Protein AF-A0A958J4Q2-F1 (afdb_monomer_lite)

Secondary structure (DSSP, 8-state):
--HHHHHHHHHHSS-----EEEEEEEETTEEEEEEEE-TT----B-TT-SS--BPP-SEEEEEEEE--

Foldseek 3Di:
DPPPVVVVVVCAPDPDFDKDKDWDPPDPFKIKIKIKTRPVQRFDQPPPDPDRPGDDGIDMDIDMGGDD

pLDDT: mean 74.44, std 19.76, range [41.03, 97.12]

Sequence (68 aa):
GVSDAAGLDSELDYPWEMNGNIVYNPIENLDFFITGRNLTNEKNALQGFISPNAQEGARGYGGVRYRF

Radius of gyration: 17.72 Å; chains: 1; bounding box: 42×25×44 Å

Structure (mmCIF, N/CA/C/O backbone):
data_AF-A0A958J4Q2-F1
#
_entry.id   AF-A0A958J4Q2-F1
#
loop_
_atom_site.group_PDB
_atom_site.id
_atom_site.type_symbol
_atom_site.label_atom_id
_atom_site.label_alt_id
_atom_site.label_comp_id
_atom_site.label_asym_id
_atom_site.label_entity_id
_atom_site.label_seq_id
_atom_site.pdbx_PDB_ins_code
_atom_site.Cartn_x
_atom_site.Cartn_y
_atom_site.Cartn_z
_atom_site.occupancy
_atom_site.B_iso_or_equiv
_atom_site.auth_seq_id
_atom_site.auth_comp_id
_atom_site.auth_asym_id
_atom_site.auth_atom_id
_atom_site.pdbx_PDB_model_num
ATOM 1 N N . GLY A 1 1 ? 28.150 -4.661 -28.036 1.00 43.72 1 GLY A N 1
ATOM 2 C CA . GLY A 1 1 ? 27.199 -5.024 -26.975 1.00 43.72 1 GLY A CA 1
ATOM 3 C C . GLY A 1 1 ? 25.817 -4.770 -27.511 1.00 43.72 1 GLY A C 1
ATOM 4 O O . GLY A 1 1 ? 25.446 -3.616 -27.615 1.00 43.72 1 GLY A O 1
ATOM 5 N N . VAL A 1 2 ? 25.142 -5.820 -27.979 1.00 41.03 2 VAL A N 1
ATOM 6 C CA . VAL A 1 2 ? 23.843 -5.751 -28.685 1.00 41.03 2 VAL A CA 1
ATOM 7 C C . VAL A 1 2 ? 22.718 -6.322 -27.796 1.00 41.03 2 VAL A C 1
ATOM 9 O O . VAL A 1 2 ? 21.586 -6.462 -28.227 1.00 41.03 2 VAL A O 1
ATOM 12 N N . SER A 1 3 ? 23.018 -6.649 -26.534 1.00 47.44 3 SER A N 1
ATOM 13 C CA . SER A 1 3 ? 22.075 -7.275 -25.599 1.00 47.44 3 SER A CA 1
ATOM 14 C C . SER A 1 3 ? 21.133 -6.288 -24.912 1.00 47.44 3 SER A C 1
ATOM 16 O O . SER A 1 3 ? 20.002 -6.654 -24.620 1.00 47.44 3 SER A O 1
ATOM 18 N N . ASP A 1 4 ? 21.567 -5.047 -24.678 1.00 49.66 4 ASP A N 1
ATOM 19 C CA . ASP A 1 4 ? 20.824 -4.119 -23.808 1.00 49.66 4 ASP A CA 1
ATOM 20 C C . ASP A 1 4 ? 19.725 -3.348 -24.555 1.00 49.66 4 ASP A C 1
ATOM 22 O O . ASP A 1 4 ? 18.743 -2.929 -23.951 1.00 49.66 4 ASP A O 1
ATOM 26 N N . ALA A 1 5 ? 19.851 -3.192 -25.877 1.00 46.81 5 ALA A N 1
ATOM 27 C CA . ALA A 1 5 ? 18.854 -2.498 -26.697 1.00 46.81 5 ALA A CA 1
ATOM 28 C C . ALA A 1 5 ? 17.599 -3.352 -26.955 1.00 46.81 5 ALA A C 1
ATOM 30 O O . ALA A 1 5 ? 16.499 -2.818 -27.031 1.00 46.81 5 ALA A O 1
ATOM 31 N N . ALA A 1 6 ? 17.750 -4.678 -27.040 1.00 47.91 6 ALA A N 1
ATOM 32 C CA . ALA A 1 6 ? 16.635 -5.586 -27.313 1.00 47.91 6 ALA A CA 1
ATOM 33 C C . ALA A 1 6 ? 15.665 -5.724 -26.126 1.00 47.91 6 ALA A C 1
ATOM 35 O O . ALA A 1 6 ? 14.479 -5.952 -26.337 1.00 47.91 6 ALA A O 1
ATOM 36 N N . GLY A 1 7 ? 16.157 -5.570 -24.889 1.00 46.53 7 GLY A N 1
ATOM 37 C CA . GLY A 1 7 ? 15.300 -5.543 -23.699 1.00 46.53 7 GLY A CA 1
ATOM 38 C C . GLY A 1 7 ? 14.449 -4.273 -23.631 1.00 46.53 7 GLY A C 1
ATOM 39 O O . GLY A 1 7 ? 13.254 -4.351 -23.361 1.00 46.53 7 GLY A O 1
ATOM 40 N N . LEU A 1 8 ? 15.045 -3.126 -23.976 1.00 48.88 8 LE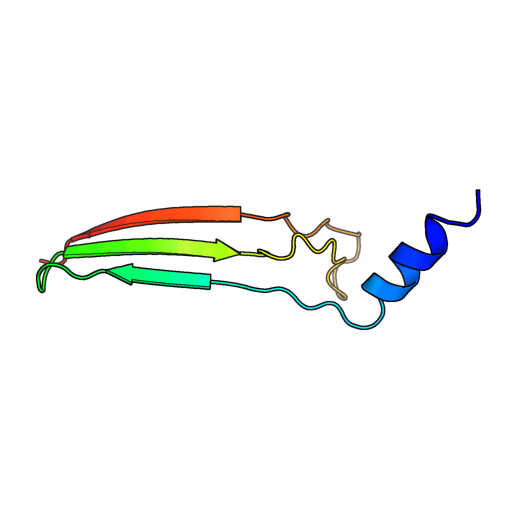U A N 1
ATOM 41 C CA . LEU A 1 8 ? 14.392 -1.817 -23.906 1.00 48.88 8 LEU A CA 1
ATOM 42 C C . LEU A 1 8 ? 13.267 -1.642 -24.944 1.00 48.88 8 LEU A C 1
ATOM 44 O O . LEU A 1 8 ? 12.226 -1.078 -24.620 1.00 48.88 8 LEU A O 1
ATOM 48 N N . ASP A 1 9 ? 13.454 -2.140 -26.173 1.00 49.25 9 ASP A N 1
ATOM 49 C CA . ASP A 1 9 ? 12.424 -2.072 -27.228 1.00 49.25 9 ASP A CA 1
ATOM 50 C C . ASP A 1 9 ? 11.185 -2.913 -26.875 1.00 49.25 9 ASP A C 1
ATOM 52 O O . ASP A 1 9 ? 10.065 -2.536 -27.207 1.00 49.25 9 ASP A O 1
ATOM 56 N N . SER A 1 10 ? 11.362 -4.029 -26.156 1.00 50.28 10 SER A N 1
ATOM 57 C CA . SER A 1 10 ? 10.238 -4.875 -25.730 1.00 50.28 10 SER A CA 1
ATOM 58 C C . SER A 1 10 ? 9.431 -4.302 -24.557 1.00 50.28 10 SER A C 1
ATOM 60 O O . SER A 1 10 ? 8.242 -4.594 -24.445 1.00 50.28 10 SER A O 1
ATOM 62 N N . GLU A 1 11 ? 10.050 -3.470 -23.710 1.00 49.25 11 GLU A N 1
ATOM 63 C CA . GLU A 1 11 ? 9.397 -2.801 -22.569 1.00 49.25 11 GLU A CA 1
ATOM 64 C C . GLU A 1 11 ? 8.567 -1.575 -23.002 1.00 49.25 11 GLU A C 1
ATOM 66 O O . GLU A 1 11 ? 7.624 -1.184 -22.315 1.00 49.25 11 GLU A O 1
ATOM 71 N N . LEU A 1 12 ? 8.867 -0.976 -24.161 1.00 54.97 12 LEU A N 1
ATOM 72 C CA . LEU A 1 12 ? 8.205 0.246 -24.639 1.00 54.97 12 LEU A CA 1
ATOM 73 C C . LEU A 1 12 ? 6.898 0.013 -25.414 1.00 54.97 12 LEU A C 1
ATOM 75 O O . LEU A 1 12 ? 6.083 0.933 -25.495 1.00 54.97 12 LEU A O 1
ATOM 79 N N . ASP A 1 13 ? 6.682 -1.180 -25.975 1.00 55.09 13 ASP A N 1
ATOM 80 C CA . ASP A 1 13 ? 5.539 -1.440 -26.869 1.00 55.09 13 ASP A CA 1
ATOM 81 C C . ASP A 1 13 ? 4.212 -1.645 -26.108 1.00 55.09 13 ASP A C 1
ATOM 83 O O . ASP A 1 13 ? 3.138 -1.339 -26.631 1.00 55.09 13 ASP A O 1
ATOM 87 N N . TYR A 1 14 ? 4.268 -2.112 -24.852 1.00 58.91 14 TYR 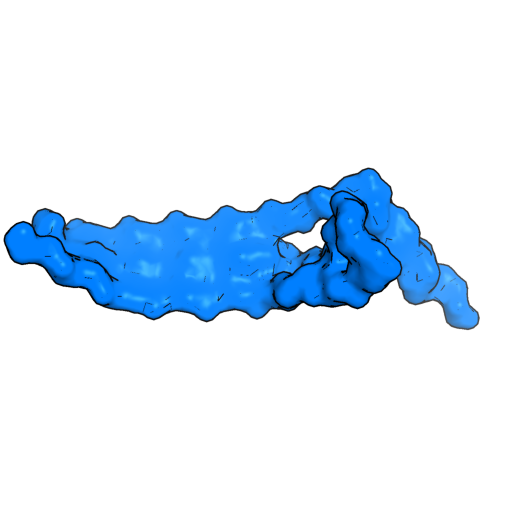A N 1
ATOM 88 C CA . TYR A 1 14 ? 3.090 -2.339 -24.002 1.00 58.91 14 TYR A CA 1
ATOM 89 C C . TYR A 1 14 ? 3.387 -2.043 -22.525 1.00 58.91 14 TYR A C 1
ATOM 91 O O . TYR A 1 14 ? 3.477 -2.976 -21.725 1.00 58.91 14 TYR A O 1
ATOM 99 N N . PRO A 1 15 ? 3.521 -0.766 -22.127 1.00 67.94 15 PRO A N 1
ATOM 100 C CA . PRO A 1 15 ? 3.804 -0.422 -20.740 1.00 67.94 15 PRO A CA 1
ATOM 101 C C . PRO A 1 15 ? 2.639 -0.852 -19.837 1.00 67.94 15 PRO A C 1
ATOM 103 O O . PRO A 1 15 ? 1.511 -0.371 -19.979 1.00 67.94 15 PRO A O 1
ATOM 106 N N . TRP A 1 16 ? 2.902 -1.755 -18.892 1.00 73.31 16 TRP A N 1
ATOM 107 C CA . TRP A 1 16 ? 1.929 -2.205 -17.894 1.00 73.31 16 TRP A CA 1
ATOM 108 C C . TRP A 1 16 ? 2.546 -2.120 -16.500 1.00 73.31 16 TRP A C 1
ATOM 110 O O . TRP A 1 16 ? 3.689 -2.493 -16.292 1.00 73.31 16 TRP A O 1
ATOM 120 N N . GLU A 1 17 ? 1.796 -1.635 -15.514 1.00 78.38 17 GLU A N 1
ATOM 121 C CA . GLU A 1 17 ? 2.254 -1.598 -14.124 1.00 78.38 17 GLU A CA 1
ATOM 122 C C . GLU A 1 17 ? 1.311 -2.386 -13.219 1.00 78.38 17 GLU A C 1
ATOM 124 O O . GLU A 1 17 ? 0.087 -2.356 -13.378 1.00 78.38 17 GLU A O 1
ATOM 129 N N . MET A 1 18 ? 1.878 -3.081 -12.233 1.00 84.31 18 MET A N 1
ATOM 130 C CA . MET A 1 18 ? 1.089 -3.688 -11.162 1.00 84.31 18 MET A CA 1
ATOM 131 C C . MET A 1 18 ? 1.002 -2.752 -9.967 1.00 84.31 18 MET A C 1
ATOM 133 O O . MET A 1 18 ? 2.013 -2.339 -9.401 1.00 84.31 18 MET A O 1
ATOM 137 N N . ASN A 1 19 ? -0.224 -2.495 -9.531 1.00 90.62 19 ASN A N 1
ATOM 138 C CA . ASN A 1 19 ? -0.518 -1.742 -8.322 1.00 90.62 19 ASN A CA 1
ATOM 139 C C . ASN A 1 19 ? -1.274 -2.649 -7.346 1.00 90.62 19 ASN A C 1
ATOM 141 O O . ASN A 1 19 ? -2.142 -3.422 -7.751 1.00 90.62 19 ASN A O 1
ATOM 145 N N . GLY A 1 20 ? -0.942 -2.560 -6.060 1.00 93.19 20 GLY A N 1
ATOM 146 C CA . GLY A 1 20 ? -1.532 -3.387 -5.010 1.00 93.19 20 GLY A CA 1
ATOM 147 C C . GLY A 1 20 ? -2.018 -2.541 -3.842 1.00 93.19 20 GLY A C 1
ATOM 148 O O . GLY A 1 20 ? -1.368 -1.571 -3.459 1.00 93.19 20 GLY A O 1
ATOM 149 N N . ASN A 1 21 ? -3.153 -2.914 -3.257 1.00 95.69 21 ASN A N 1
ATOM 150 C CA . ASN A 1 21 ? -3.667 -2.302 -2.037 1.00 95.69 21 ASN A CA 1
ATOM 151 C C . ASN A 1 21 ? -4.209 -3.388 -1.109 1.00 95.69 21 ASN A C 1
ATOM 153 O O . ASN A 1 21 ? -5.037 -4.200 -1.522 1.00 95.69 21 ASN A O 1
ATOM 157 N N . ILE A 1 22 ? -3.746 -3.385 0.136 1.00 96.12 22 ILE A N 1
ATOM 158 C CA . ILE A 1 22 ? -4.193 -4.286 1.195 1.00 96.12 22 ILE A CA 1
ATOM 159 C C . ILE A 1 22 ? -4.746 -3.429 2.322 1.00 96.12 22 ILE A C 1
ATOM 161 O O . ILE A 1 22 ? -4.093 -2.489 2.772 1.00 96.12 22 ILE A O 1
ATOM 165 N N . VAL A 1 23 ? -5.939 -3.785 2.790 1.00 96.19 23 VAL A N 1
ATOM 166 C CA . VAL A 1 23 ? -6.618 -3.123 3.901 1.00 96.19 23 VAL A CA 1
ATOM 167 C C . VAL A 1 23 ? -7.063 -4.193 4.895 1.00 96.19 23 VAL A C 1
ATOM 169 O O . VAL A 1 23 ? -7.696 -5.175 4.507 1.00 96.19 23 VAL A O 1
ATOM 172 N N . TYR A 1 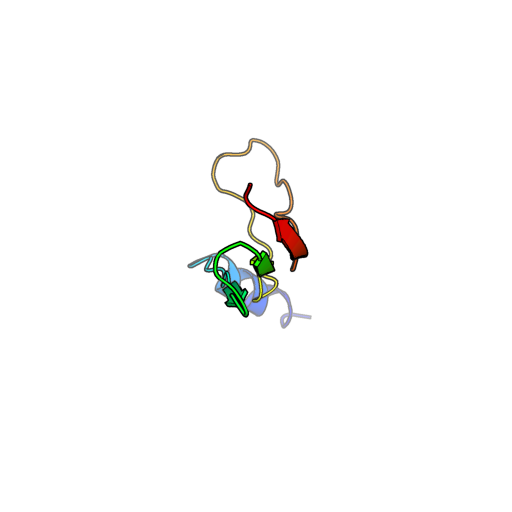24 ? -6.691 -4.024 6.161 1.00 96.38 24 TYR A N 1
ATOM 173 C CA . TYR A 1 24 ? -7.038 -4.919 7.258 1.00 96.38 24 TYR A CA 1
ATOM 174 C C . TYR A 1 24 ? -7.763 -4.155 8.364 1.00 96.38 24 TYR A C 1
ATOM 176 O O . TYR A 1 24 ? -7.234 -3.193 8.924 1.00 96.38 24 TYR A O 1
ATOM 184 N N . ASN A 1 25 ? -8.957 -4.641 8.701 1.00 97.12 25 ASN A N 1
ATOM 185 C CA . ASN A 1 25 ? -9.882 -3.996 9.624 1.00 97.12 25 ASN A CA 1
ATOM 186 C C . ASN A 1 25 ? -10.110 -4.913 10.829 1.00 97.12 25 ASN A C 1
ATOM 188 O O . ASN A 1 25 ? -11.049 -5.709 10.809 1.00 97.12 25 ASN A O 1
ATOM 192 N N . PRO A 1 26 ? -9.262 -4.860 11.871 1.00 93.75 26 PRO A N 1
ATOM 193 C CA . PRO A 1 26 ? -9.454 -5.698 13.054 1.00 93.75 26 PRO A CA 1
ATOM 194 C C . PRO A 1 26 ? -10.706 -5.316 13.849 1.00 93.75 26 PRO A C 1
ATOM 196 O O . PRO A 1 26 ? -11.264 -6.158 14.545 1.00 93.75 26 PRO A O 1
ATOM 199 N N . ILE A 1 27 ? -11.126 -4.051 13.764 1.00 95.38 27 ILE A N 1
ATOM 200 C CA . ILE A 1 27 ? -12.343 -3.505 14.370 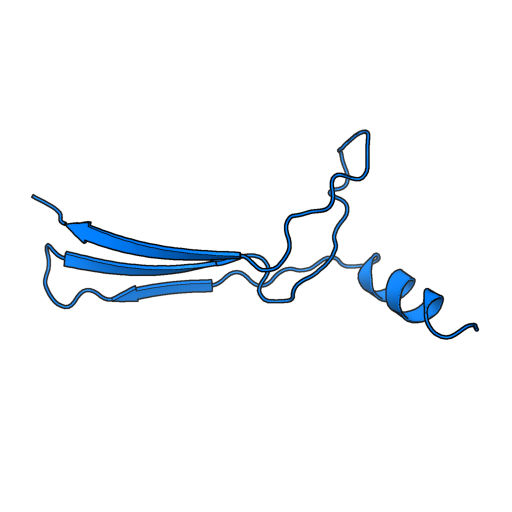1.00 95.38 27 ILE A CA 1
ATOM 201 C C . ILE A 1 27 ? -12.936 -2.442 13.439 1.00 95.38 27 ILE A C 1
ATOM 203 O O . ILE A 1 27 ? -12.243 -1.907 12.575 1.00 95.38 27 ILE A O 1
ATOM 207 N N . GLU A 1 28 ? -14.208 -2.104 13.631 1.00 94.12 28 GLU A N 1
ATOM 208 C CA . GLU A 1 28 ? -14.979 -1.236 12.726 1.00 94.12 28 GLU A CA 1
ATOM 209 C C . GLU A 1 28 ? -14.361 0.166 12.534 1.00 94.12 28 GLU A C 1
ATOM 211 O O . GLU A 1 28 ? -14.407 0.737 11.442 1.00 94.12 28 GLU A O 1
ATOM 216 N N . ASN A 1 29 ? -13.682 0.685 13.559 1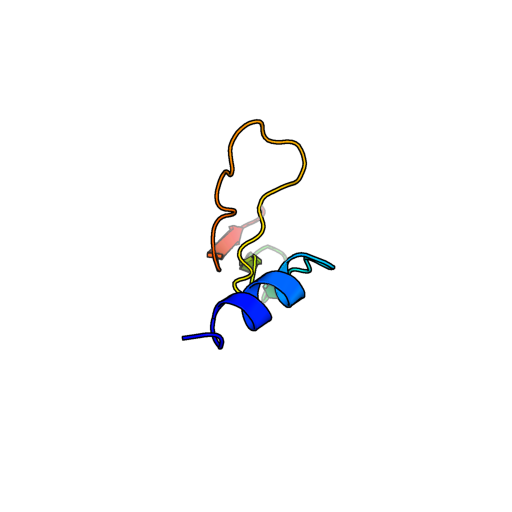.00 96.19 29 ASN A N 1
ATOM 217 C CA . ASN A 1 29 ? -13.131 2.042 13.577 1.00 96.19 29 ASN A CA 1
ATOM 218 C C . ASN A 1 29 ? -11.629 2.115 13.253 1.00 96.19 29 ASN A C 1
ATOM 220 O O . ASN A 1 29 ? -11.076 3.214 13.276 1.00 96.19 29 ASN A O 1
ATOM 224 N N . LEU A 1 30 ? -10.961 0.991 12.968 1.00 96.19 30 LEU A N 1
ATOM 225 C CA . LEU A 1 30 ? -9.511 0.936 12.756 1.00 96.19 30 LEU A CA 1
ATOM 226 C C . LEU A 1 30 ? -9.173 0.232 11.440 1.00 96.19 30 LEU A C 1
ATOM 228 O O . LEU A 1 30 ? -9.452 -0.956 11.296 1.00 96.19 30 LEU A O 1
ATOM 232 N N . ASP A 1 31 ? -8.489 0.941 10.541 1.00 96.69 31 ASP A N 1
ATOM 233 C CA . ASP A 1 31 ? -7.960 0.383 9.294 1.00 96.69 31 ASP A CA 1
ATOM 234 C C . ASP A 1 31 ? -6.422 0.414 9.315 1.00 96.69 31 ASP A C 1
ATOM 236 O O . ASP A 1 31 ? -5.810 1.470 9.517 1.00 96.69 31 ASP A O 1
ATOM 240 N N . PHE A 1 32 ? -5.792 -0.726 9.037 1.00 96.94 32 PHE A N 1
ATOM 241 C CA . PHE A 1 32 ? -4.389 -0.816 8.631 1.00 96.94 32 PHE A CA 1
ATOM 242 C C . PHE A 1 32 ? -4.337 -0.943 7.114 1.00 96.94 32 PHE A C 1
ATOM 244 O O . PHE A 1 32 ? -4.976 -1.835 6.561 1.00 96.94 32 PHE A O 1
ATOM 251 N N . PHE A 1 33 ? -3.579 -0.088 6.431 1.00 96.25 33 PHE A N 1
ATOM 252 C CA . PHE A 1 33 ? -3.476 -0.156 4.974 1.00 96.25 33 PHE A CA 1
ATOM 253 C C . PHE A 1 33 ? -2.030 -0.134 4.492 1.00 96.25 33 PHE A C 1
ATOM 255 O O . PHE A 1 33 ? -1.171 0.533 5.075 1.00 96.25 33 PHE A O 1
ATOM 262 N N . ILE A 1 34 ? -1.784 -0.851 3.400 1.00 96.44 34 ILE A N 1
ATOM 263 C CA . ILE A 1 34 ? -0.524 -0.864 2.660 1.00 96.44 34 ILE A CA 1
ATOM 264 C C . ILE A 1 34 ? -0.864 -0.751 1.176 1.00 96.44 34 ILE A C 1
ATOM 266 O O . ILE A 1 34 ? -1.592 -1.580 0.634 1.00 96.44 34 ILE A O 1
ATOM 270 N N . THR A 1 35 ? -0.285 0.246 0.518 1.00 95.38 35 THR A N 1
ATOM 271 C CA . THR A 1 35 ? -0.407 0.481 -0.918 1.00 95.38 35 THR A CA 1
ATOM 272 C C . THR A 1 35 ? 0.964 0.372 -1.567 1.00 95.38 35 THR A C 1
ATOM 274 O O . THR A 1 35 ? 1.914 1.020 -1.131 1.00 95.38 35 THR A O 1
ATOM 277 N N . GLY A 1 36 ? 1.052 -0.408 -2.638 1.00 92.94 36 GLY A N 1
ATOM 278 C CA . GLY A 1 36 ? 2.196 -0.479 -3.537 1.00 92.94 36 GLY A CA 1
ATOM 279 C C . GLY A 1 36 ? 1.826 0.041 -4.923 1.00 92.94 36 GLY A C 1
ATOM 280 O O . GLY A 1 36 ? 0.772 -0.303 -5.459 1.00 92.94 36 GLY A O 1
ATOM 281 N N . ARG A 1 37 ? 2.694 0.868 -5.502 1.00 89.38 37 ARG A N 1
ATOM 282 C CA . ARG A 1 37 ? 2.608 1.365 -6.876 1.00 89.38 37 ARG A CA 1
ATOM 283 C C . ARG A 1 37 ? 3.826 0.937 -7.676 1.00 89.38 37 ARG A C 1
ATOM 285 O O . ARG A 1 37 ? 4.922 0.890 -7.115 1.00 89.38 37 ARG A O 1
ATOM 292 N N . ASN A 1 38 ? 3.624 0.681 -8.967 1.00 85.69 38 ASN A N 1
ATOM 293 C CA . ASN A 1 38 ? 4.669 0.240 -9.889 1.00 85.69 38 ASN A CA 1
ATOM 294 C C . ASN A 1 38 ? 5.471 -0.951 -9.323 1.00 85.69 38 ASN A C 1
ATOM 296 O O . ASN A 1 38 ? 6.698 -0.927 -9.246 1.00 85.69 38 ASN A O 1
ATOM 300 N N . LEU A 1 39 ? 4.767 -1.989 -8.854 1.00 82.62 39 LEU A N 1
ATOM 301 C CA . LEU A 1 39 ? 5.380 -3.181 -8.250 1.00 82.62 39 LEU A CA 1
ATOM 302 C C . LEU A 1 39 ? 6.260 -3.961 -9.238 1.00 82.62 39 LEU A C 1
ATOM 304 O O . LEU A 1 39 ? 7.136 -4.707 -8.812 1.00 82.62 39 LEU A O 1
ATOM 308 N N . THR A 1 40 ? 6.041 -3.775 -10.539 1.00 80.56 40 THR A N 1
ATOM 309 C CA . THR A 1 40 ? 6.859 -4.321 -11.630 1.00 80.56 40 THR A CA 1
ATOM 310 C C . THR A 1 40 ? 8.123 -3.501 -11.903 1.00 80.56 40 THR A C 1
ATOM 312 O O . THR A 1 40 ? 8.998 -3.972 -12.618 1.00 80.56 40 THR A O 1
ATOM 315 N N . ASN A 1 41 ? 8.271 -2.325 -11.276 1.00 74.38 41 ASN A N 1
ATOM 316 C CA . ASN A 1 41 ? 9.401 -1.405 -11.435 1.00 74.38 41 ASN A CA 1
ATOM 317 C C . ASN A 1 41 ? 9.668 -1.005 -12.897 1.00 74.38 41 ASN A C 1
ATOM 319 O O . ASN A 1 41 ? 10.816 -0.827 -13.311 1.00 74.38 41 ASN A O 1
ATOM 323 N N . GLU A 1 42 ? 8.588 -0.853 -13.654 1.00 69.81 42 GLU A N 1
ATOM 324 C CA . GLU A 1 42 ? 8.615 -0.482 -15.061 1.00 69.81 42 GLU A CA 1
ATOM 325 C C . GLU A 1 42 ? 9.016 0.983 -15.221 1.00 69.81 42 GLU A C 1
ATOM 327 O O . GLU A 1 42 ? 8.585 1.864 -14.462 1.00 69.81 42 GLU A O 1
ATOM 332 N N . LYS A 1 43 ? 9.875 1.246 -16.207 1.00 65.06 43 LYS A N 1
ATOM 333 C CA . LYS A 1 43 ? 10.398 2.584 -16.506 1.00 65.06 43 LYS A CA 1
ATOM 334 C C . LYS A 1 43 ? 9.652 3.170 -17.693 1.00 65.06 43 LYS A C 1
ATOM 336 O O . LYS A 1 43 ? 10.184 3.257 -18.794 1.00 65.06 43 LYS A O 1
ATOM 341 N N . ASN A 1 44 ? 8.430 3.627 -17.458 1.00 61.66 44 ASN A N 1
ATOM 342 C CA . ASN A 1 44 ? 7.639 4.223 -18.528 1.00 61.66 44 ASN A CA 1
ATOM 343 C C . ASN A 1 44 ? 7.955 5.717 -18.677 1.00 61.66 44 ASN A C 1
ATOM 345 O O . ASN A 1 44 ? 8.070 6.460 -17.696 1.00 61.66 44 ASN A O 1
ATOM 349 N N . ALA A 1 45 ? 8.047 6.176 -19.924 1.00 57.66 45 ALA A N 1
ATOM 350 C CA . ALA A 1 45 ? 7.880 7.583 -20.256 1.00 57.66 45 ALA A CA 1
ATOM 351 C C . ALA A 1 45 ? 6.392 7.805 -20.559 1.00 57.66 45 ALA A C 1
ATOM 353 O O . ALA A 1 45 ? 5.869 7.270 -21.534 1.00 57.66 45 ALA A O 1
ATOM 354 N N . LEU A 1 46 ? 5.689 8.562 -19.712 1.00 58.72 46 LEU A N 1
ATOM 355 C CA . LEU A 1 46 ? 4.270 8.855 -19.924 1.00 58.72 46 LEU A CA 1
ATOM 356 C C . LEU A 1 46 ? 4.091 9.616 -21.248 1.00 58.72 46 LEU A C 1
ATOM 358 O O . LEU A 1 46 ? 4.538 10.760 -21.387 1.00 58.72 46 LEU A O 1
ATOM 362 N N . GLN A 1 47 ? 3.432 8.980 -22.218 1.00 48.34 47 GLN A N 1
ATOM 363 C CA . GLN A 1 47 ? 3.131 9.570 -23.520 1.00 48.34 47 GLN A CA 1
ATOM 364 C C . GLN A 1 47 ? 2.226 10.800 -23.305 1.00 48.34 47 GLN A C 1
ATOM 366 O O . GLN A 1 47 ? 1.079 10.670 -22.884 1.00 48.34 47 GLN A O 1
ATOM 371 N N . GLY A 1 48 ? 2.765 12.008 -23.515 1.00 55.25 48 GLY A N 1
ATOM 372 C CA . GLY A 1 48 ? 2.060 13.279 -23.274 1.00 55.25 48 GLY A CA 1
ATOM 373 C C . GLY A 1 48 ? 2.846 14.331 -22.482 1.00 55.25 48 GLY A C 1
ATOM 374 O O . GLY A 1 48 ? 2.436 15.490 -22.448 1.00 55.25 48 GLY A O 1
ATOM 375 N N . PHE A 1 49 ? 3.991 13.977 -21.890 1.00 51.25 49 PHE A N 1
ATOM 376 C CA . PHE A 1 49 ? 4.920 14.957 -21.320 1.00 51.25 49 PHE A CA 1
ATOM 377 C C . PHE A 1 49 ? 5.971 15.395 -22.355 1.00 51.25 49 PHE A C 1
ATOM 379 O O . PHE A 1 49 ? 6.566 14.573 -23.041 1.00 51.25 49 PHE A O 1
ATOM 386 N N . ILE A 1 50 ? 6.214 16.710 -22.448 1.00 52.34 50 ILE A N 1
ATOM 387 C CA . ILE A 1 50 ? 7.149 17.357 -23.402 1.00 52.34 50 ILE A CA 1
ATOM 388 C C . ILE A 1 50 ? 8.624 16.971 -23.123 1.00 52.34 50 ILE A C 1
ATOM 390 O O . ILE A 1 50 ? 9.510 17.206 -23.937 1.00 52.34 50 ILE A O 1
ATOM 394 N N . SER A 1 51 ? 8.888 16.342 -21.979 1.00 49.16 51 SER A N 1
ATOM 395 C CA . SER A 1 51 ? 10.186 15.816 -21.559 1.00 49.16 51 SER A CA 1
ATOM 396 C C . SER A 1 51 ? 9.964 14.429 -20.947 1.00 49.16 51 SER A C 1
ATOM 398 O O . SER A 1 51 ? 8.926 14.251 -20.299 1.00 49.16 51 SER A O 1
ATOM 400 N N . PRO A 1 52 ? 10.883 13.456 -21.112 1.00 49.59 52 PRO A N 1
ATOM 401 C CA . PRO A 1 52 ? 10.791 12.166 -20.439 1.00 49.59 52 PRO A CA 1
ATOM 402 C C . PRO A 1 52 ? 10.912 12.381 -18.927 1.00 49.59 52 PRO A C 1
ATOM 404 O O . PRO A 1 52 ? 11.993 12.345 -18.344 1.00 49.59 52 PRO A O 1
ATOM 407 N N . ASN A 1 53 ? 9.781 12.638 -18.279 1.00 52.06 53 ASN A N 1
ATOM 408 C CA . ASN A 1 53 ? 9.685 12.537 -16.839 1.00 52.06 53 ASN A CA 1
ATOM 409 C C . ASN A 1 53 ? 9.702 11.046 -16.534 1.00 52.06 53 ASN A C 1
ATOM 411 O O . ASN A 1 53 ? 8.743 10.341 -16.847 1.00 52.06 53 ASN A O 1
ATOM 415 N N . ALA A 1 54 ? 10.820 10.575 -15.983 1.00 55.25 54 ALA A N 1
ATOM 416 C CA . ALA A 1 54 ? 10.925 9.216 -15.484 1.00 55.25 54 ALA A CA 1
ATOM 417 C C . ALA A 1 54 ? 9.760 8.981 -14.518 1.00 55.25 54 ALA A C 1
ATOM 419 O O . ALA A 1 54 ? 9.651 9.676 -13.501 1.00 55.25 54 ALA A O 1
ATOM 420 N N . GLN A 1 55 ? 8.867 8.050 -14.859 1.00 62.78 55 GLN A N 1
ATOM 421 C CA . GLN A 1 55 ? 7.845 7.633 -13.917 1.00 62.78 55 GLN A CA 1
ATOM 422 C C . GLN A 1 55 ? 8.552 7.080 -12.677 1.00 62.78 55 GLN A C 1
ATOM 424 O O . GLN A 1 55 ? 9.595 6.426 -12.756 1.00 62.78 55 GLN A O 1
ATOM 429 N N . GLU A 1 56 ? 8.030 7.438 -11.511 1.00 65.06 56 GLU A N 1
ATOM 430 C CA . GLU A 1 56 ? 8.636 7.049 -10.251 1.00 65.06 56 GLU A CA 1
ATOM 431 C C . GLU A 1 56 ? 8.646 5.511 -10.151 1.00 65.06 56 GLU A C 1
ATOM 433 O O . GLU A 1 56 ? 7.639 4.865 -10.447 1.00 65.06 56 GLU A O 1
ATOM 438 N N . GLY A 1 57 ? 9.796 4.928 -9.782 1.00 72.62 57 GLY A N 1
ATOM 439 C CA . 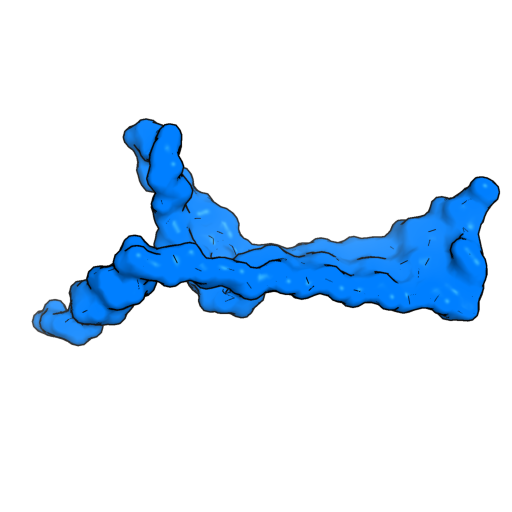GLY A 1 57 ? 9.951 3.472 -9.644 1.00 72.62 57 GLY A CA 1
ATOM 440 C C . GLY A 1 57 ? 9.046 2.878 -8.560 1.00 72.62 57 GLY A C 1
ATOM 441 O O . GLY A 1 57 ? 8.182 3.567 -8.014 1.00 72.62 57 GLY A O 1
ATOM 442 N N . ALA A 1 58 ? 9.256 1.610 -8.204 1.00 83.31 58 ALA A N 1
ATOM 443 C CA . ALA A 1 58 ? 8.438 0.945 -7.187 1.00 83.31 58 ALA A CA 1
ATOM 444 C C . ALA A 1 58 ? 8.330 1.778 -5.892 1.00 83.31 58 ALA A C 1
ATOM 446 O O . ALA A 1 58 ? 9.335 2.118 -5.259 1.00 83.31 58 ALA A O 1
ATOM 447 N N . ARG A 1 59 ? 7.097 2.120 -5.495 1.00 86.81 59 ARG A N 1
ATOM 448 C CA . ARG A 1 59 ? 6.815 2.935 -4.304 1.00 86.81 59 ARG A CA 1
ATOM 449 C C . ARG A 1 59 ? 5.766 2.282 -3.434 1.00 86.81 59 ARG A C 1
ATOM 451 O O . ARG A 1 59 ? 4.725 1.851 -3.914 1.00 86.81 59 ARG A O 1
ATOM 458 N N . GLY A 1 60 ? 6.025 2.272 -2.135 1.00 90.94 60 GLY A N 1
ATOM 459 C CA . GLY A 1 60 ? 5.093 1.785 -1.131 1.00 90.94 60 GLY A CA 1
ATOM 460 C C . GLY A 1 60 ? 4.792 2.860 -0.101 1.00 90.94 60 GLY A C 1
ATOM 461 O O . GLY A 1 60 ? 5.685 3.603 0.303 1.00 90.94 60 GLY A O 1
ATOM 462 N N . TYR A 1 61 ? 3.545 2.929 0.343 1.00 94.25 61 TYR A N 1
ATOM 463 C CA . TYR A 1 61 ? 3.172 3.678 1.535 1.00 94.25 61 TYR A CA 1
ATOM 464 C C . TYR A 1 61 ? 2.112 2.906 2.305 1.00 94.25 61 TYR A C 1
ATOM 466 O O . TYR A 1 61 ? 1.291 2.194 1.734 1.00 94.25 61 TYR A O 1
ATOM 474 N N . GLY A 1 62 ? 2.128 3.048 3.619 1.00 96.06 62 GLY A N 1
ATOM 475 C CA . GLY A 1 62 ? 1.153 2.420 4.491 1.00 96.06 62 GLY A CA 1
ATOM 476 C C . GLY A 1 62 ? 0.855 3.312 5.674 1.00 96.06 62 GLY A C 1
ATOM 477 O O . GLY A 1 62 ? 1.543 4.308 5.912 1.00 96.06 62 GLY A O 1
ATOM 478 N N . GLY A 1 63 ? -0.190 2.966 6.405 1.00 96.56 63 GLY A N 1
ATOM 479 C CA . GLY A 1 63 ? -0.592 3.748 7.554 1.00 96.56 63 GLY A CA 1
ATOM 480 C C . GLY A 1 63 ? -1.731 3.128 8.334 1.00 96.56 63 GLY A C 1
ATOM 481 O O . GLY A 1 63 ? -2.215 2.032 8.045 1.00 96.56 63 GLY A O 1
ATOM 482 N N . VAL A 1 64 ? -2.144 3.888 9.340 1.00 96.12 64 VAL A N 1
ATOM 483 C CA . VAL A 1 64 ? -3.263 3.575 10.218 1.00 96.12 64 VAL A CA 1
ATOM 484 C C . VAL A 1 64 ? -4.299 4.678 10.056 1.00 96.12 64 VAL A C 1
ATOM 486 O O . VAL A 1 64 ? -3.952 5.861 10.059 1.00 96.12 64 VAL A O 1
ATOM 489 N N . ARG A 1 65 ? -5.567 4.304 9.906 1.00 95.31 65 ARG A N 1
ATOM 490 C CA . ARG A 1 65 ? -6.695 5.237 9.870 1.00 95.31 65 ARG A CA 1
ATOM 491 C C . ARG A 1 65 ? -7.658 4.891 10.995 1.00 95.31 65 ARG A C 1
ATOM 493 O O . ARG A 1 65 ? -8.071 3.744 11.120 1.00 95.31 65 ARG A O 1
ATOM 500 N N . TYR A 1 66 ? -8.019 5.897 11.785 1.00 95.12 66 TYR A N 1
ATOM 501 C CA . TYR A 1 66 ? -9.055 5.781 12.804 1.00 95.12 66 TYR A CA 1
ATOM 502 C C . TYR A 1 66 ? -10.280 6.598 12.391 1.00 95.12 66 TYR A C 1
ATOM 504 O O . TYR A 1 66 ? -10.130 7.732 11.929 1.00 95.12 66 TYR A O 1
ATOM 512 N N . ARG A 1 67 ? -11.476 6.020 12.524 1.00 93.25 67 ARG A N 1
ATOM 513 C CA . ARG A 1 67 ? -12.756 6.680 12.222 1.00 93.25 67 ARG A CA 1
ATOM 514 C C . ARG A 1 67 ? -13.509 6.942 13.528 1.00 93.25 67 ARG A C 1
ATOM 516 O O . ARG A 1 67 ? -13.650 6.022 14.331 1.00 93.25 67 ARG A O 1
ATOM 523 N N . PHE A 1 68 ? -13.942 8.187 13.732 1.00 85.50 68 PHE A N 1
ATOM 524 C CA . PHE A 1 68 ? -14.756 8.614 14.876 1.00 85.50 68 PHE A CA 1
ATOM 525 C C . PHE A 1 68 ? -16.242 8.547 14.539 1.00 85.50 68 PHE A C 1
ATOM 527 O O . PHE A 1 68 ? -16.579 8.871 13.376 1.00 85.50 68 PHE A O 1
#